Protein AF-A0A919YZZ0-F1 (afdb_monomer)

Structure (mmCIF, N/CA/C/O backbone):
data_AF-A0A919YZZ0-F1
#
_entry.id   AF-A0A919YZZ0-F1
#
loop_
_atom_site.group_PDB
_atom_site.id
_atom_site.type_symbol
_atom_site.label_atom_id
_atom_site.label_alt_id
_atom_site.label_comp_id
_atom_site.label_asym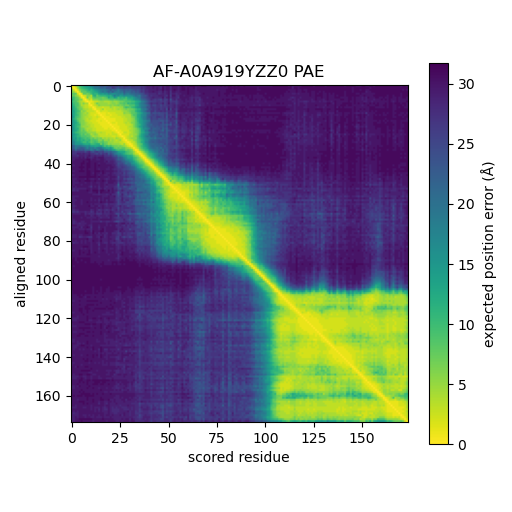_id
_atom_site.label_entity_id
_atom_site.label_seq_id
_atom_site.pdbx_PDB_ins_code
_atom_site.Cartn_x
_atom_site.Cartn_y
_atom_site.Cartn_z
_atom_site.occupancy
_atom_site.B_iso_or_equiv
_atom_site.auth_seq_id
_atom_site.auth_comp_id
_atom_site.auth_asym_id
_atom_site.auth_atom_id
_atom_site.pdbx_PDB_model_num
ATOM 1 N N . MET A 1 1 ? 61.444 10.376 -53.557 1.00 42.56 1 MET A N 1
ATOM 2 C CA . MET A 1 1 ? 61.199 10.247 -52.102 1.00 42.56 1 MET A CA 1
ATOM 3 C C . MET A 1 1 ? 59.698 10.326 -51.820 1.00 42.56 1 MET A C 1
ATOM 5 O O . MET A 1 1 ? 59.095 11.346 -52.099 1.00 42.56 1 MET A O 1
ATOM 9 N N . SER A 1 2 ? 59.141 9.221 -51.305 1.00 50.00 2 SER A N 1
ATOM 10 C CA . SER A 1 2 ? 57.876 9.035 -50.558 1.00 50.00 2 SER A CA 1
ATOM 11 C C . SER A 1 2 ? 56.584 9.725 -51.047 1.00 50.00 2 SER A C 1
ATOM 13 O O . SER A 1 2 ? 56.210 10.796 -50.575 1.00 50.00 2 SER A O 1
ATOM 15 N N . ALA A 1 3 ? 55.821 8.995 -51.869 1.00 58.34 3 ALA A N 1
ATOM 16 C CA . ALA A 1 3 ? 54.384 9.187 -52.108 1.00 58.34 3 ALA A CA 1
ATOM 17 C C . ALA A 1 3 ? 53.522 8.313 -51.161 1.00 58.34 3 ALA A C 1
ATOM 19 O O . ALA A 1 3 ? 52.539 7.706 -51.576 1.00 58.34 3 ALA A O 1
ATOM 20 N N . SER A 1 4 ? 53.917 8.173 -49.888 1.00 57.06 4 SER A N 1
ATOM 21 C CA . SER A 1 4 ? 53.261 7.255 -48.934 1.00 57.06 4 SER A CA 1
ATOM 22 C C . SER A 1 4 ? 52.557 7.939 -47.756 1.00 57.06 4 SER A C 1
ATOM 24 O O . SER A 1 4 ? 51.947 7.253 -46.943 1.00 57.06 4 SER A O 1
ATOM 26 N N . ARG A 1 5 ? 52.575 9.277 -47.663 1.00 59.94 5 ARG A N 1
ATOM 27 C CA . ARG A 1 5 ? 52.091 10.005 -46.472 1.00 59.94 5 ARG A CA 1
ATOM 28 C C . ARG A 1 5 ? 50.582 10.284 -46.402 1.00 59.94 5 ARG A C 1
ATOM 30 O O . ARG A 1 5 ? 50.067 10.417 -45.301 1.00 59.94 5 ARG A O 1
ATOM 37 N N . HIS A 1 6 ? 49.848 10.302 -47.519 1.00 60.84 6 HIS A N 1
ATOM 38 C CA . HIS A 1 6 ? 48.393 10.569 -47.507 1.00 60.84 6 HIS A CA 1
ATOM 39 C C . HIS A 1 6 ? 47.506 9.317 -47.362 1.00 60.84 6 HIS A C 1
ATOM 41 O O . HIS A 1 6 ? 46.315 9.435 -47.081 1.00 60.84 6 HIS A O 1
ATOM 47 N N . ARG A 1 7 ? 48.072 8.108 -47.496 1.00 66.12 7 ARG A N 1
ATOM 48 C CA . ARG A 1 7 ? 47.322 6.840 -47.379 1.00 66.12 7 ARG A CA 1
ATOM 49 C C . ARG A 1 7 ? 46.901 6.546 -45.938 1.00 66.12 7 ARG A C 1
ATOM 51 O O . ARG A 1 7 ? 45.809 6.032 -45.711 1.00 66.12 7 ARG A O 1
ATOM 58 N N . SER A 1 8 ? 47.738 6.920 -44.972 1.00 65.81 8 SER A N 1
ATOM 59 C CA . SER A 1 8 ? 47.447 6.770 -43.541 1.00 65.81 8 SER A CA 1
ATOM 60 C C . SER A 1 8 ? 46.303 7.681 -43.087 1.00 65.81 8 SER A C 1
ATOM 62 O O . SER A 1 8 ? 45.500 7.289 -42.253 1.00 65.81 8 SER A O 1
ATOM 64 N N . PHE A 1 9 ? 46.178 8.871 -43.684 1.00 72.94 9 PHE A N 1
ATOM 65 C CA . PHE A 1 9 ? 45.070 9.783 -43.391 1.00 72.94 9 PHE A CA 1
ATOM 66 C C . PHE A 1 9 ? 43.731 9.249 -43.929 1.00 72.94 9 PHE A C 1
ATOM 68 O O . PHE A 1 9 ? 42.737 9.233 -43.211 1.00 72.94 9 PHE A O 1
ATOM 75 N N . TRP A 1 10 ? 43.712 8.738 -45.164 1.00 70.06 10 TRP A N 1
ATOM 76 C CA . TRP A 1 10 ? 42.505 8.148 -45.762 1.00 70.06 10 TRP A CA 1
ATOM 77 C C . TRP A 1 10 ? 42.079 6.826 -45.115 1.00 70.06 10 TRP A C 1
ATOM 79 O O . TRP A 1 10 ? 40.886 6.585 -44.949 1.00 70.06 10 TRP A O 1
ATOM 89 N N . SER A 1 11 ? 43.035 5.989 -44.705 1.00 78.56 11 SER A N 1
ATOM 90 C CA . SER A 1 11 ? 42.723 4.770 -43.946 1.00 78.56 11 SER A CA 1
ATOM 91 C C . SER A 1 11 ? 42.241 5.079 -42.530 1.00 78.56 11 SER A C 1
ATOM 93 O O . SER A 1 11 ? 41.309 4.423 -42.083 1.00 78.56 11 SER A O 1
ATOM 95 N N . GLY A 1 12 ? 42.782 6.111 -41.870 1.00 82.44 12 GLY A N 1
ATOM 96 C CA . GLY A 1 12 ? 42.317 6.567 -40.555 1.00 82.44 12 GLY A CA 1
ATOM 97 C C . GLY A 1 12 ? 40.893 7.135 -40.566 1.00 82.44 12 GLY A C 1
ATOM 98 O O . GLY A 1 12 ? 40.093 6.804 -39.693 1.00 82.44 12 GLY A O 1
ATOM 99 N N . LEU A 1 13 ? 40.544 7.939 -41.579 1.00 85.50 13 LEU A N 1
ATOM 100 C CA . LEU A 1 13 ? 39.178 8.449 -41.754 1.00 85.50 13 LEU A CA 1
ATOM 101 C C . LEU A 1 13 ? 38.186 7.307 -42.036 1.00 85.50 13 LEU A C 1
ATOM 103 O O . LEU A 1 13 ? 37.104 7.267 -41.452 1.00 85.50 13 LEU A O 1
ATOM 107 N N . GLY A 1 14 ? 38.577 6.351 -42.885 1.00 84.50 14 GLY A N 1
ATOM 108 C CA . GLY A 1 14 ? 37.770 5.165 -43.176 1.00 84.50 14 GLY A CA 1
ATOM 109 C C . GLY A 1 14 ? 37.581 4.265 -41.953 1.00 84.50 14 GLY A C 1
ATOM 110 O O . GLY A 1 14 ? 36.455 3.885 -41.643 1.00 84.50 14 GLY A O 1
ATOM 111 N N . SER A 1 15 ? 38.652 3.970 -41.209 1.00 89.38 15 SER A N 1
ATOM 112 C CA . SER A 1 15 ? 38.570 3.133 -40.007 1.00 89.38 15 SER A CA 1
ATOM 113 C C . SER A 1 15 ? 37.783 3.803 -38.884 1.00 89.38 15 SER A C 1
ATOM 115 O O . SER A 1 15 ? 37.051 3.121 -38.175 1.00 89.38 15 SER A O 1
ATOM 117 N N . GLY A 1 16 ? 37.891 5.128 -38.735 1.00 90.94 16 GLY A N 1
ATOM 118 C CA . GLY A 1 16 ? 37.116 5.889 -37.753 1.00 90.94 16 GLY A CA 1
ATOM 119 C C . GLY A 1 16 ? 35.615 5.861 -38.044 1.00 90.94 16 GLY A C 1
ATOM 120 O O . GLY A 1 16 ? 34.821 5.653 -37.131 1.00 90.94 16 GLY A O 1
ATOM 121 N N . LEU A 1 17 ? 35.224 5.986 -39.316 1.00 93.44 17 LEU A N 1
ATOM 122 C CA . LEU A 1 17 ? 33.822 5.886 -39.729 1.00 93.44 17 LEU A CA 1
ATOM 123 C C . LEU A 1 17 ? 33.262 4.469 -39.523 1.00 93.44 17 LEU A C 1
ATOM 125 O O . LEU A 1 17 ? 32.149 4.321 -39.026 1.00 93.44 17 LEU A O 1
ATOM 129 N N . VAL A 1 18 ? 34.046 3.430 -39.833 1.00 92.12 18 VAL A N 1
ATOM 130 C CA . VAL A 1 18 ? 33.658 2.028 -39.589 1.00 92.12 18 VAL A CA 1
ATOM 131 C C . VAL A 1 18 ? 33.530 1.740 -38.089 1.00 92.12 18 VAL A C 1
ATOM 133 O O . VAL A 1 18 ? 32.541 1.148 -37.664 1.00 92.12 18 VAL A O 1
ATOM 136 N N . ALA A 1 19 ? 34.480 2.203 -37.270 1.00 91.25 19 ALA A N 1
ATOM 137 C CA . ALA A 1 19 ? 34.418 2.054 -35.816 1.00 91.25 19 ALA A CA 1
ATOM 138 C C . ALA A 1 19 ? 33.230 2.819 -35.203 1.00 91.25 19 ALA A C 1
ATOM 140 O O . ALA A 1 19 ? 32.550 2.295 -34.324 1.00 91.25 19 ALA A O 1
ATOM 141 N N . GLY A 1 20 ? 32.929 4.023 -35.700 1.00 90.81 20 GLY A N 1
ATOM 142 C CA . GLY A 1 20 ? 31.765 4.803 -35.275 1.00 90.81 20 GLY A CA 1
ATOM 143 C C . GLY A 1 20 ? 30.434 4.132 -35.628 1.00 90.81 20 GLY A C 1
ATOM 144 O O . GLY A 1 20 ? 29.532 4.082 -34.796 1.00 90.81 20 GLY A O 1
ATOM 145 N N . ALA A 1 21 ? 30.325 3.550 -36.826 1.00 92.75 21 ALA A N 1
ATOM 146 C CA . ALA A 1 21 ? 29.143 2.794 -37.237 1.00 92.75 21 ALA A CA 1
ATOM 147 C C . ALA A 1 21 ? 28.940 1.522 -36.395 1.00 92.75 21 ALA A C 1
ATOM 149 O O . ALA A 1 21 ? 27.805 1.203 -36.047 1.00 92.75 21 ALA A O 1
ATOM 150 N N . LEU A 1 22 ? 30.022 0.833 -36.015 1.00 91.50 22 LEU A N 1
ATOM 151 C CA . LEU A 1 22 ? 29.961 -0.328 -35.120 1.00 91.50 22 LEU A CA 1
ATOM 152 C C . LEU A 1 22 ? 29.489 0.056 -33.711 1.00 91.50 22 LEU A C 1
ATOM 154 O O . LEU A 1 22 ? 28.649 -0.635 -33.143 1.00 91.50 22 LEU A O 1
ATOM 158 N N . LEU A 1 23 ? 29.962 1.179 -33.162 1.00 88.56 23 LEU A N 1
ATOM 159 C CA . LEU A 1 23 ? 29.479 1.684 -31.871 1.00 88.56 23 LEU A CA 1
ATOM 160 C C . LEU A 1 23 ? 27.994 2.068 -31.924 1.00 88.56 23 LEU A C 1
ATOM 162 O O . LEU A 1 23 ? 27.245 1.735 -31.007 1.00 88.56 23 LEU A O 1
ATOM 166 N N . LEU A 1 24 ? 27.543 2.697 -33.016 1.00 88.19 24 LEU A N 1
ATOM 167 C CA . LEU A 1 24 ? 26.120 2.971 -33.232 1.00 88.19 24 LEU A CA 1
ATOM 168 C C . LEU A 1 24 ? 25.303 1.688 -33.397 1.00 88.19 24 LEU A C 1
ATOM 170 O O . LEU A 1 24 ? 24.183 1.634 -32.906 1.00 88.19 24 LEU A O 1
ATOM 174 N N . GLN A 1 25 ? 25.843 0.647 -34.035 1.00 85.56 25 GLN A N 1
ATOM 175 C CA . GLN A 1 25 ? 25.185 -0.660 -34.113 1.00 85.56 25 GLN A CA 1
ATOM 176 C C . GLN A 1 25 ? 25.067 -1.326 -32.744 1.00 85.56 25 GLN A C 1
ATOM 178 O O . GLN A 1 25 ? 24.023 -1.897 -32.463 1.00 85.56 25 GLN A O 1
ATOM 183 N N . VAL A 1 26 ? 26.075 -1.220 -31.874 1.00 84.25 26 VAL A N 1
ATOM 184 C CA . VAL A 1 26 ? 25.994 -1.735 -30.496 1.00 84.25 26 VAL A CA 1
ATOM 185 C C . VAL A 1 26 ? 24.966 -0.953 -29.680 1.00 84.25 26 VAL A C 1
ATOM 187 O O . VAL A 1 26 ? 24.181 -1.555 -28.956 1.00 84.25 26 VAL A O 1
ATOM 190 N N . MET A 1 27 ? 24.918 0.372 -29.830 1.00 83.94 27 MET A N 1
ATOM 191 C CA . MET A 1 27 ? 23.920 1.205 -29.156 1.00 83.94 27 MET A CA 1
ATOM 192 C C . MET A 1 27 ? 22.504 0.953 -29.688 1.00 83.94 27 MET A C 1
ATOM 194 O O . MET A 1 27 ? 21.571 0.874 -28.898 1.00 83.94 27 MET A O 1
ATOM 198 N N . ASN A 1 28 ? 22.347 0.753 -31.001 1.00 78.12 28 ASN A N 1
ATOM 199 C CA . ASN A 1 28 ? 21.087 0.332 -31.607 1.00 78.12 28 ASN A CA 1
ATOM 200 C C . ASN A 1 28 ? 20.709 -1.073 -31.123 1.00 78.12 28 ASN A C 1
ATOM 202 O O . ASN A 1 28 ? 19.594 -1.260 -30.691 1.00 78.12 28 ASN A O 1
ATOM 206 N N . ILE A 1 29 ? 21.631 -2.035 -31.045 1.00 78.56 29 ILE A N 1
ATOM 207 C CA . ILE A 1 29 ? 21.356 -3.354 -30.459 1.00 78.56 29 ILE A CA 1
ATOM 208 C C . ILE A 1 29 ? 20.948 -3.235 -28.993 1.00 78.56 29 ILE A C 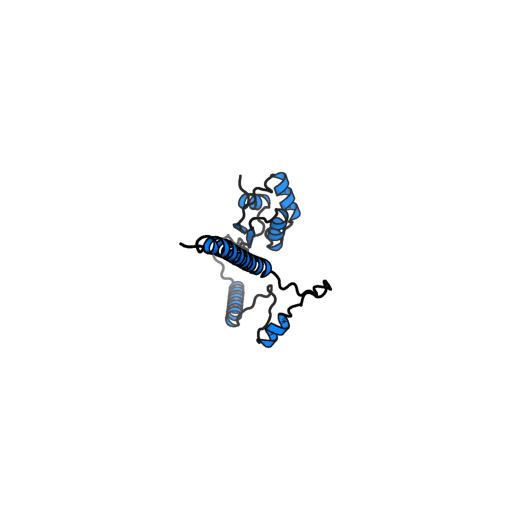1
ATOM 210 O O . ILE A 1 29 ? 20.004 -3.900 -28.613 1.00 78.56 29 ILE A O 1
ATOM 214 N N . ALA A 1 30 ? 21.583 -2.399 -28.173 1.00 69.00 30 ALA A N 1
ATOM 215 C CA . ALA A 1 30 ? 21.202 -2.230 -26.770 1.00 69.00 30 ALA A CA 1
ATOM 216 C C . ALA A 1 30 ? 19.817 -1.574 -26.608 1.00 69.00 30 ALA A C 1
ATOM 218 O O . ALA A 1 30 ? 19.016 -2.046 -25.811 1.00 69.00 30 ALA A O 1
ATOM 219 N N . VAL A 1 31 ? 19.510 -0.546 -27.409 1.00 63.59 31 VAL A N 1
ATOM 220 C CA . VAL A 1 31 ? 18.194 0.126 -27.443 1.00 63.59 31 VAL A CA 1
ATOM 221 C C . VAL A 1 31 ? 17.108 -0.774 -28.043 1.00 63.59 31 VAL A C 1
ATOM 223 O O . VAL A 1 31 ? 15.968 -0.771 -27.603 1.00 63.59 31 VAL A O 1
ATOM 226 N N . ASN A 1 32 ? 17.463 -1.577 -29.041 1.00 62.22 32 ASN A N 1
ATOM 227 C CA . ASN A 1 32 ? 16.564 -2.450 -29.790 1.00 62.22 32 ASN A CA 1
ATOM 228 C C . ASN A 1 32 ? 16.573 -3.896 -29.243 1.00 62.22 32 ASN A C 1
ATOM 230 O O . ASN A 1 32 ? 15.929 -4.771 -29.817 1.00 62.22 32 ASN A O 1
ATOM 234 N N . SER A 1 33 ? 17.297 -4.146 -28.140 1.00 58.47 33 SER A N 1
ATOM 235 C CA . SER A 1 33 ? 17.196 -5.356 -27.304 1.00 58.47 33 SER A CA 1
ATOM 236 C C . SER A 1 33 ? 16.000 -5.277 -26.356 1.00 58.47 33 SER A C 1
ATOM 238 O O . SER A 1 33 ? 15.566 -6.304 -25.844 1.00 58.47 33 SER A O 1
ATOM 240 N N . GLU A 1 34 ? 15.398 -4.097 -26.198 1.00 52.81 34 GLU A N 1
ATOM 241 C CA . GLU A 1 34 ? 14.049 -3.929 -25.659 1.00 52.81 34 GLU A CA 1
ATOM 242 C C . GLU A 1 34 ? 13.011 -4.004 -26.792 1.00 52.81 34 GLU A C 1
ATOM 244 O O . GLU A 1 34 ? 12.264 -3.060 -27.025 1.00 52.81 34 GLU A O 1
ATOM 249 N N . SER A 1 35 ? 13.013 -5.107 -27.554 1.00 43.62 35 SER A N 1
ATOM 250 C CA . SER A 1 35 ? 11.828 -5.738 -28.176 1.00 43.62 35 SER A CA 1
ATOM 251 C C . SER A 1 35 ? 12.225 -6.690 -29.312 1.00 43.62 35 SER A C 1
ATOM 253 O O . SER A 1 35 ? 12.663 -6.240 -30.375 1.00 43.62 35 SER A O 1
ATOM 255 N N . PRO A 1 36 ? 11.936 -7.998 -29.206 1.00 46.38 36 PRO A N 1
ATOM 256 C CA . PRO A 1 36 ? 11.588 -8.777 -30.379 1.00 46.38 36 PRO A CA 1
ATOM 257 C C . PRO A 1 36 ? 10.184 -8.351 -30.829 1.00 46.38 36 PRO A C 1
ATOM 259 O O . PRO A 1 36 ? 9.199 -9.033 -30.557 1.00 46.38 36 PRO A O 1
ATOM 262 N N . SER A 1 37 ? 10.076 -7.241 -31.561 1.00 45.47 37 SER A N 1
ATOM 263 C CA . SER A 1 37 ? 8.904 -7.022 -32.408 1.00 45.47 37 SER A CA 1
ATOM 264 C C . SER A 1 37 ? 9.028 -7.974 -33.587 1.00 45.47 37 SER A C 1
ATOM 266 O O . SER A 1 37 ? 9.609 -7.663 -34.628 1.00 45.47 37 SER A O 1
ATOM 268 N N . ARG A 1 38 ? 8.510 -9.186 -33.379 1.00 41.75 38 ARG A N 1
ATOM 269 C CA . ARG A 1 38 ? 8.083 -10.087 -34.440 1.00 41.75 38 ARG A CA 1
ATOM 270 C C . ARG A 1 38 ? 7.183 -9.255 -35.352 1.00 41.75 38 ARG A C 1
ATOM 272 O O . ARG A 1 38 ? 6.067 -8.912 -34.988 1.00 41.75 38 ARG A O 1
ATOM 279 N N . GLY A 1 39 ? 7.709 -8.868 -36.510 1.00 43.88 39 GLY A N 1
ATOM 280 C CA . GLY A 1 39 ? 6.908 -8.348 -37.607 1.00 43.88 39 GLY A CA 1
ATOM 281 C C . GLY A 1 39 ? 5.959 -9.451 -38.051 1.00 43.88 39 GLY A C 1
ATOM 282 O O . GLY A 1 39 ? 6.322 -10.313 -38.846 1.00 43.88 39 GLY A O 1
ATOM 283 N N . GLY A 1 40 ? 4.777 -9.452 -37.459 1.00 41.16 40 GLY A N 1
ATOM 284 C CA . GLY A 1 40 ? 3.688 -10.369 -37.719 1.00 41.16 40 GLY A CA 1
ATOM 285 C C . GLY A 1 40 ? 2.513 -9.865 -36.913 1.00 41.16 40 GLY A C 1
ATOM 286 O O . GLY A 1 40 ? 2.451 -10.168 -35.735 1.00 41.16 40 GLY A O 1
ATOM 287 N N . ASP A 1 41 ? 1.685 -9.062 -37.578 1.00 37.12 41 ASP A N 1
ATOM 288 C CA . ASP A 1 41 ? 0.330 -8.672 -37.197 1.00 37.12 41 ASP A CA 1
ATOM 289 C C . ASP A 1 41 ? 0.158 -8.101 -35.778 1.00 37.12 41 ASP A C 1
ATOM 291 O O . ASP A 1 41 ? 0.293 -8.790 -34.774 1.00 37.12 41 ASP A O 1
ATOM 295 N N . ILE A 1 42 ? -0.248 -6.833 -35.684 1.00 40.34 42 ILE A N 1
ATOM 296 C CA . ILE A 1 42 ? -0.935 -6.340 -34.481 1.00 40.34 42 ILE A CA 1
ATOM 297 C C . ILE A 1 42 ? -2.366 -6.900 -34.549 1.00 40.34 42 ILE A C 1
ATOM 299 O O . ILE A 1 42 ? -3.332 -6.164 -34.724 1.00 40.34 42 ILE A O 1
ATOM 303 N N . GLY A 1 43 ? -2.470 -8.225 -34.526 1.00 42.25 43 GLY A N 1
ATOM 304 C CA . GLY A 1 43 ? -3.664 -8.963 -34.169 1.00 42.25 43 GLY A CA 1
ATOM 305 C C . GLY A 1 43 ? -3.501 -9.296 -32.699 1.00 42.25 43 GLY A C 1
ATOM 306 O O . GLY A 1 43 ? -2.484 -9.871 -32.322 1.00 42.25 43 GLY A O 1
ATOM 307 N N . ASP A 1 44 ? -4.443 -8.811 -31.898 1.00 43.00 44 ASP A N 1
ATOM 308 C CA . ASP A 1 44 ? -4.770 -9.267 -30.552 1.00 43.00 44 ASP A CA 1
ATOM 309 C C . ASP A 1 44 ? -3.592 -9.831 -29.747 1.00 43.00 44 ASP A C 1
ATOM 311 O O . ASP A 1 44 ? -3.221 -11.000 -29.852 1.00 43.00 44 ASP A O 1
ATOM 315 N N . VAL A 1 45 ? -3.041 -9.005 -28.853 1.00 46.00 45 VAL A N 1
ATOM 316 C CA . VAL A 1 45 ? -2.349 -9.543 -27.679 1.00 46.00 45 VAL A CA 1
ATOM 317 C C . VAL A 1 45 ? -3.436 -10.200 -26.824 1.00 46.00 45 VAL A C 1
ATOM 319 O O . VAL A 1 45 ? -3.913 -9.621 -25.851 1.00 46.00 45 VAL A O 1
ATOM 322 N N . GLU A 1 46 ? -3.889 -11.388 -27.232 1.00 48.97 46 GLU A N 1
ATOM 323 C CA . GLU A 1 46 ? -4.490 -12.336 -26.313 1.00 48.97 46 GLU A CA 1
ATOM 324 C C . GLU A 1 46 ? -3.464 -12.465 -25.199 1.00 48.97 46 GLU A C 1
ATOM 326 O O . GLU A 1 46 ? -2.320 -12.879 -25.419 1.00 48.97 46 GLU A O 1
ATOM 331 N N . ALA A 1 47 ? -3.843 -11.984 -24.015 1.00 50.59 47 ALA A N 1
ATOM 332 C CA . ALA A 1 47 ? -3.152 -12.323 -22.797 1.00 50.59 47 ALA A CA 1
ATOM 333 C C . ALA A 1 47 ? -2.944 -13.834 -22.863 1.00 50.59 47 ALA A C 1
ATOM 335 O O . ALA A 1 47 ? -3.913 -14.589 -22.828 1.00 50.59 47 ALA A O 1
ATOM 336 N N . VAL A 1 48 ? -1.698 -14.271 -23.048 1.00 52.41 48 VAL A N 1
ATOM 337 C CA . VAL A 1 48 ? -1.351 -15.660 -22.791 1.00 52.41 48 VAL A CA 1
ATOM 338 C C . VAL A 1 48 ? -1.626 -15.799 -21.308 1.00 52.41 48 VAL A C 1
ATOM 340 O O . VAL A 1 48 ? -0.849 -15.336 -20.475 1.00 52.41 48 VAL A O 1
ATOM 343 N N . GLU A 1 49 ? -2.823 -16.287 -21.010 1.00 58.00 49 GLU A N 1
ATOM 344 C CA . GLU A 1 49 ? -3.330 -16.576 -19.689 1.00 58.00 49 GLU A CA 1
ATOM 345 C C . GLU A 1 49 ? -2.410 -17.673 -19.172 1.00 58.00 49 GLU A C 1
ATOM 347 O O . GLU A 1 49 ? -2.546 -18.848 -19.500 1.00 58.00 49 GLU A O 1
ATOM 352 N N . ILE A 1 50 ? -1.330 -17.257 -18.507 1.00 60.50 50 ILE A N 1
ATOM 353 C CA . ILE A 1 50 ? -0.393 -18.180 -17.889 1.00 60.50 50 ILE A CA 1
ATOM 354 C C . ILE A 1 50 ? -1.217 -18.888 -16.821 1.00 60.50 50 ILE A C 1
ATOM 356 O O . ILE A 1 50 ? -1.480 -18.303 -15.770 1.00 60.50 50 ILE A O 1
ATOM 360 N N . ASP A 1 51 ? -1.654 -20.112 -17.119 1.00 75.38 51 ASP A N 1
ATOM 361 C CA . ASP A 1 51 ? -2.436 -20.950 -16.217 1.00 75.38 51 ASP A CA 1
ATOM 362 C C . ASP A 1 51 ? -1.526 -21.425 -15.074 1.00 75.38 51 ASP A C 1
ATOM 364 O O . ASP A 1 51 ? -0.927 -22.503 -15.054 1.00 75.38 51 ASP A O 1
ATOM 368 N N . TRP A 1 52 ? -1.341 -20.520 -14.119 1.00 71.38 52 TRP A N 1
ATOM 369 C CA . TRP A 1 52 ? -0.561 -20.718 -12.907 1.00 71.38 52 TRP A CA 1
ATOM 370 C C . TRP A 1 52 ? -1.140 -21.845 -12.046 1.00 71.38 52 TRP A C 1
ATOM 372 O O . TRP A 1 52 ? -0.411 -22.412 -11.230 1.00 71.38 52 TRP A O 1
ATOM 382 N N . LYS A 1 53 ? -2.414 -22.204 -12.252 1.00 75.31 53 LYS A N 1
ATOM 383 C CA . LYS A 1 53 ? -3.068 -23.320 -11.580 1.00 75.31 53 LYS A CA 1
ATOM 384 C C . LYS A 1 53 ? -2.599 -24.652 -12.162 1.00 75.31 53 LYS A C 1
ATOM 386 O O . LYS A 1 53 ? -2.141 -25.495 -11.395 1.00 75.31 53 LYS A O 1
ATOM 391 N N . GLU A 1 54 ? -2.599 -24.809 -13.485 1.00 75.62 54 GLU A N 1
ATOM 392 C CA . GLU A 1 54 ? -2.096 -26.027 -14.145 1.00 75.62 54 GLU A CA 1
ATOM 393 C C . GLU A 1 54 ? -0.615 -26.281 -13.806 1.00 75.62 54 GLU A C 1
ATOM 395 O O . GLU A 1 54 ? -0.199 -27.398 -13.492 1.00 75.62 54 GLU A O 1
ATOM 400 N N . ARG A 1 55 ? 0.181 -25.209 -13.748 1.00 78.50 55 ARG A N 1
ATOM 401 C CA . ARG A 1 55 ? 1.608 -25.285 -13.413 1.00 78.50 55 ARG A CA 1
ATOM 402 C C . ARG A 1 55 ? 1.885 -25.612 -11.944 1.00 78.50 55 ARG A C 1
ATOM 404 O O . ARG A 1 55 ? 2.900 -26.238 -11.636 1.00 78.50 55 ARG A O 1
ATOM 411 N N . ALA A 1 56 ? 1.012 -25.183 -11.036 1.00 80.25 56 ALA A N 1
ATOM 412 C CA . ALA A 1 56 ? 1.105 -25.532 -9.624 1.00 80.25 56 ALA A CA 1
ATOM 413 C C . ALA A 1 56 ? 0.710 -26.993 -9.378 1.00 80.25 56 ALA A C 1
ATOM 415 O O . ALA A 1 56 ? 1.394 -27.684 -8.622 1.00 80.25 56 ALA A O 1
ATOM 416 N N . GLU A 1 57 ? -0.330 -27.474 -10.065 1.00 77.75 57 GLU A N 1
ATOM 417 C CA . GLU A 1 57 ? -0.775 -28.869 -10.003 1.00 77.75 57 GLU A CA 1
ATOM 418 C C . GLU A 1 57 ? 0.291 -29.831 -10.557 1.00 77.75 57 GLU A C 1
ATOM 420 O O . GLU A 1 57 ? 0.605 -30.829 -9.906 1.00 77.75 57 GLU A O 1
ATOM 425 N N . GLU A 1 58 ? 0.929 -29.502 -11.688 1.00 80.50 58 GLU A N 1
ATOM 426 C CA . GLU A 1 58 ? 2.045 -30.284 -12.253 1.00 80.50 58 GLU A CA 1
ATOM 427 C C . GLU A 1 58 ? 3.233 -30.384 -11.280 1.00 80.50 58 GLU A C 1
ATOM 429 O O . GLU A 1 58 ? 3.877 -31.428 -11.155 1.00 80.50 58 GLU A O 1
ATOM 434 N N . ALA A 1 59 ? 3.505 -29.305 -10.548 1.00 83.31 59 ALA A N 1
ATOM 435 C CA . ALA A 1 59 ? 4.574 -29.247 -9.562 1.00 83.31 59 ALA A CA 1
ATOM 436 C C . ALA A 1 59 ? 4.169 -29.804 -8.178 1.00 83.31 59 ALA A C 1
ATOM 438 O O . ALA A 1 59 ? 4.976 -29.777 -7.246 1.00 83.31 59 ALA A O 1
ATOM 439 N N . GLY A 1 60 ? 2.950 -30.341 -8.042 1.00 81.69 60 GLY A N 1
ATOM 440 C CA . GLY A 1 60 ? 2.455 -30.964 -6.814 1.00 81.69 60 GLY A CA 1
ATOM 441 C C . GLY A 1 60 ? 2.166 -29.979 -5.679 1.00 81.69 60 GLY A C 1
ATOM 442 O O . GLY A 1 60 ? 2.139 -30.380 -4.515 1.00 81.69 60 GLY A O 1
ATOM 443 N N . PHE A 1 61 ? 1.968 -28.697 -5.991 1.00 84.94 61 PHE A N 1
ATOM 444 C CA . PHE A 1 61 ? 1.628 -27.671 -5.011 1.00 84.94 61 PHE A CA 1
ATOM 445 C C . PHE A 1 61 ? 0.112 -27.528 -4.861 1.00 84.94 61 PHE A C 1
ATOM 447 O O . PHE A 1 61 ? -0.631 -27.483 -5.838 1.00 84.94 61 PHE A O 1
ATOM 454 N N . ALA A 1 62 ? -0.349 -27.406 -3.616 1.00 80.12 62 ALA A N 1
ATOM 455 C CA . ALA A 1 62 ? -1.728 -27.051 -3.312 1.00 80.12 62 ALA A CA 1
ATOM 456 C C . ALA A 1 62 ? -1.874 -25.521 -3.287 1.00 80.12 62 ALA A C 1
ATOM 458 O O . ALA A 1 62 ? -1.201 -24.843 -2.508 1.00 80.12 62 ALA A O 1
ATOM 459 N N . ILE A 1 63 ? -2.752 -24.987 -4.136 1.00 79.94 63 ILE A N 1
ATOM 460 C CA . ILE A 1 63 ? -3.105 -23.567 -4.161 1.00 79.94 63 ILE A CA 1
ATOM 461 C C . ILE A 1 63 ? -4.184 -23.301 -3.113 1.00 79.94 63 ILE A C 1
ATOM 463 O O . ILE A 1 63 ? -5.268 -23.881 -3.171 1.00 79.94 63 ILE A O 1
ATOM 467 N N . TYR A 1 64 ? -3.903 -22.367 -2.209 1.00 83.56 64 TYR A N 1
ATOM 468 C CA . TYR A 1 64 ? -4.882 -21.809 -1.281 1.00 83.56 64 TYR A CA 1
ATOM 469 C C . TYR A 1 64 ? -5.058 -20.317 -1.569 1.00 83.56 64 TYR A C 1
ATOM 471 O O . TYR A 1 64 ? -4.077 -19.648 -1.912 1.00 83.56 64 TYR A O 1
ATOM 479 N N . PRO A 1 65 ? -6.285 -19.784 -1.467 1.00 81.75 65 PRO A N 1
ATOM 480 C CA . PRO A 1 65 ? -6.518 -18.361 -1.643 1.00 81.75 65 PRO A CA 1
ATOM 481 C C . PRO A 1 65 ? -5.950 -17.580 -0.442 1.00 81.75 65 PRO A C 1
ATOM 483 O O . PRO A 1 65 ? -5.817 -18.115 0.660 1.00 81.75 65 PRO A O 1
ATOM 486 N N . ALA A 1 66 ? -5.552 -16.326 -0.672 1.00 78.31 66 ALA A N 1
ATOM 487 C CA . ALA A 1 66 ? -4.769 -15.538 0.289 1.00 78.31 66 ALA A CA 1
ATOM 488 C C . ALA A 1 66 ? -5.528 -15.193 1.585 1.00 78.31 66 ALA A C 1
ATOM 490 O O . ALA A 1 66 ? -4.911 -14.892 2.603 1.00 78.31 66 ALA A O 1
ATOM 491 N N . ASP A 1 67 ? -6.856 -15.247 1.551 1.00 85.44 67 ASP A N 1
ATOM 492 C CA . ASP A 1 67 ? -7.758 -15.007 2.677 1.00 85.44 67 ASP A CA 1
ATOM 493 C C . ASP A 1 67 ? -7.909 -16.219 3.613 1.00 85.44 67 ASP A C 1
ATOM 495 O O . ASP A 1 67 ? -8.445 -16.089 4.716 1.00 85.44 67 ASP A O 1
ATOM 499 N N . VAL A 1 68 ? -7.410 -17.398 3.223 1.00 86.38 68 VAL A N 1
ATOM 500 C CA . VAL A 1 68 ? -7.536 -18.613 4.033 1.00 86.38 68 VAL A CA 1
ATOM 501 C C . VAL A 1 68 ? -6.327 -18.775 4.947 1.00 86.38 68 VAL A C 1
ATOM 503 O O . VAL A 1 68 ? -5.215 -19.089 4.522 1.00 86.38 68 VAL A O 1
ATOM 506 N N . LYS A 1 69 ? -6.567 -18.623 6.252 1.00 84.75 69 LYS A N 1
ATOM 507 C CA . LYS A 1 69 ? -5.577 -18.927 7.286 1.00 84.75 69 LYS A CA 1
ATOM 508 C C . LYS A 1 6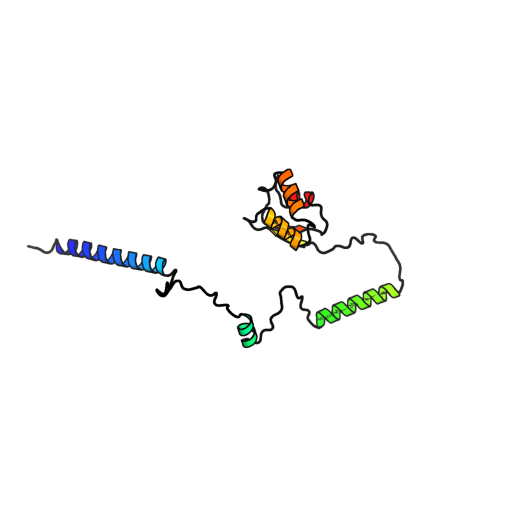9 ? -5.430 -20.441 7.445 1.00 84.75 69 LYS A C 1
ATOM 510 O O . LYS A 1 69 ? -6.356 -21.126 7.875 1.00 84.75 69 LYS A O 1
ATOM 515 N N . LEU A 1 70 ? -4.253 -20.954 7.097 1.00 86.44 70 LEU A N 1
ATOM 516 C CA . LEU A 1 70 ? -3.897 -22.362 7.255 1.00 86.44 70 LEU A CA 1
ATOM 517 C C . LEU A 1 70 ? -3.345 -22.605 8.661 1.00 86.44 70 LEU A C 1
ATOM 519 O O . LEU A 1 70 ? -2.514 -21.837 9.143 1.00 86.44 70 LEU A O 1
ATOM 523 N N . TYR A 1 71 ? -3.793 -23.686 9.292 1.00 86.62 71 TYR A N 1
ATOM 524 C CA . TYR A 1 71 ? -3.322 -24.117 10.605 1.00 86.62 71 TYR A CA 1
ATOM 525 C C . TYR A 1 71 ? -2.643 -25.473 10.489 1.00 86.62 71 TYR A C 1
ATOM 527 O O . TYR A 1 71 ? -3.105 -26.355 9.759 1.00 86.62 71 TYR A O 1
ATOM 535 N N . THR A 1 72 ? -1.559 -25.661 11.233 1.00 88.88 72 THR A N 1
ATOM 536 C CA . THR A 1 72 ? -1.006 -26.995 11.459 1.00 88.88 72 THR A CA 1
ATOM 537 C C . THR A 1 72 ? -1.840 -27.734 12.509 1.00 88.88 72 THR A C 1
ATOM 539 O O . THR A 1 72 ? -2.497 -27.113 13.346 1.00 88.88 72 THR A O 1
ATOM 542 N N . GLN A 1 73 ? -1.815 -29.072 12.491 1.00 90.38 73 GLN A N 1
ATOM 543 C CA . GLN A 1 73 ? -2.581 -29.884 13.452 1.00 90.38 73 GLN A CA 1
ATOM 544 C C . GLN A 1 73 ? -2.256 -29.508 14.905 1.00 90.38 73 GLN A C 1
ATOM 546 O O . GLN A 1 73 ? -3.149 -29.356 15.729 1.00 90.38 73 GLN A O 1
ATOM 551 N N . THR A 1 74 ? -0.978 -29.260 15.190 1.00 89.56 74 THR A N 1
ATOM 552 C CA . THR A 1 74 ? -0.502 -28.871 16.518 1.00 89.56 74 THR A CA 1
ATOM 553 C C . THR A 1 74 ? -1.089 -27.538 16.987 1.00 89.56 74 THR A C 1
ATOM 555 O O . THR A 1 74 ? -1.483 -27.417 18.144 1.00 89.56 74 THR A O 1
ATOM 558 N N . GLU A 1 75 ? -1.164 -26.541 16.103 1.00 89.12 75 GLU A N 1
ATOM 559 C CA . GLU A 1 75 ? -1.713 -25.219 16.436 1.00 89.12 75 GLU A CA 1
ATOM 56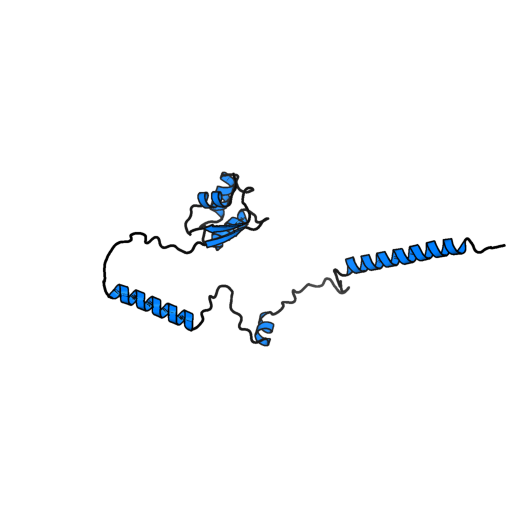0 C C . GLU A 1 75 ? -3.225 -25.282 16.675 1.00 89.12 75 GLU A C 1
ATOM 562 O O . GLU A 1 75 ? -3.739 -24.628 17.584 1.00 89.12 75 GLU A O 1
ATOM 567 N N . LEU A 1 76 ? -3.936 -26.102 15.892 1.00 91.44 76 LEU A N 1
ATOM 568 C CA . LEU A 1 76 ? -5.368 -26.327 16.072 1.00 91.44 76 LEU A CA 1
ATOM 569 C C . LEU A 1 76 ? -5.664 -27.015 17.415 1.00 91.44 76 LEU A C 1
ATOM 571 O O . LEU A 1 76 ? -6.548 -26.577 18.155 1.00 91.44 76 LEU A O 1
ATOM 575 N N . ASP A 1 77 ? -4.896 -28.053 17.751 1.00 90.69 77 ASP A N 1
ATOM 576 C CA . ASP A 1 77 ? -5.030 -28.795 19.008 1.00 90.69 77 ASP A CA 1
ATOM 577 C C . ASP A 1 77 ? -4.753 -27.904 20.228 1.00 90.69 77 ASP A C 1
ATOM 579 O O . ASP A 1 77 ? -5.476 -27.951 21.230 1.00 90.69 77 ASP A O 1
ATOM 583 N N . GLU A 1 78 ? -3.732 -27.047 2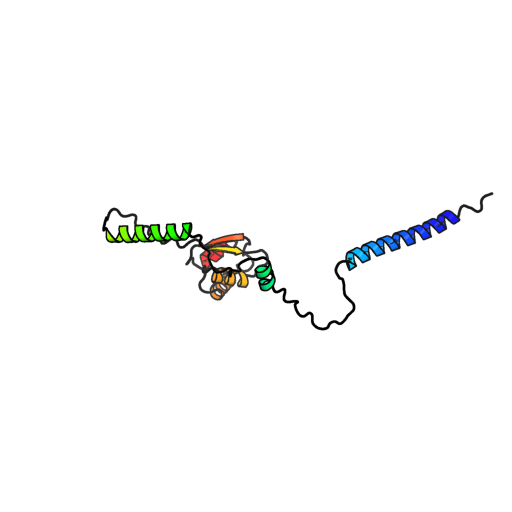0.150 1.00 91.50 78 GLU A N 1
ATOM 584 C CA . GLU A 1 78 ? -3.424 -26.096 21.215 1.00 91.50 78 GLU A CA 1
ATOM 585 C C . GLU A 1 78 ? -4.554 -25.077 21.408 1.00 91.50 78 GLU A C 1
ATOM 587 O O . GLU A 1 78 ? -4.959 -24.814 22.547 1.00 91.50 78 GLU A O 1
ATOM 592 N N . GLN A 1 79 ? -5.114 -24.553 20.315 1.00 88.50 79 GLN A N 1
ATOM 593 C CA . GLN A 1 79 ? -6.213 -23.593 20.372 1.00 88.50 79 GLN A CA 1
ATOM 594 C C . GLN A 1 79 ? -7.483 -24.209 20.977 1.00 88.50 79 GLN A C 1
ATOM 596 O O . GLN A 1 79 ? -8.117 -23.587 21.833 1.00 88.50 79 GLN A O 1
ATOM 601 N N . LEU A 1 80 ? -7.819 -25.450 20.606 1.00 90.00 80 LEU A N 1
ATOM 602 C CA . LEU A 1 80 ? -8.939 -26.191 21.193 1.00 90.00 80 LEU A CA 1
ATOM 603 C C . LEU A 1 80 ? -8.732 -26.446 22.688 1.00 90.00 80 LEU A C 1
ATOM 605 O O . LEU A 1 80 ? -9.655 -26.248 23.479 1.00 90.00 80 LEU A O 1
ATOM 609 N N . ARG A 1 81 ? -7.516 -26.822 23.101 1.00 90.19 81 ARG A N 1
ATOM 610 C CA . ARG A 1 81 ? -7.176 -27.031 24.515 1.00 90.19 81 ARG A CA 1
ATOM 611 C C . ARG A 1 81 ? -7.316 -25.745 25.329 1.00 90.19 81 ARG A C 1
ATOM 613 O O . ARG A 1 81 ? -7.845 -25.780 26.438 1.00 90.19 81 ARG A O 1
ATOM 620 N N . LEU A 1 82 ? -6.853 -24.615 24.795 1.00 88.44 82 LEU A N 1
ATOM 621 C CA . LEU A 1 82 ? -6.980 -23.310 25.448 1.00 88.44 82 LEU A CA 1
ATOM 622 C C . LEU A 1 82 ? -8.444 -22.870 25.551 1.00 88.44 82 LEU A C 1
ATOM 624 O O . LEU A 1 82 ? -8.858 -22.396 26.607 1.00 88.44 82 LEU A O 1
ATOM 628 N N . ALA A 1 83 ? -9.236 -23.067 24.495 1.00 88.19 83 ALA A N 1
ATOM 629 C CA . ALA A 1 83 ? -10.665 -22.768 24.505 1.00 88.19 83 ALA A CA 1
ATOM 630 C C . ALA A 1 83 ? -11.421 -23.625 25.534 1.00 88.19 83 ALA A C 1
ATOM 632 O O . ALA A 1 83 ? -12.223 -23.099 26.301 1.00 88.19 83 ALA A O 1
ATOM 633 N N . GLN A 1 84 ? -11.111 -24.923 25.619 1.00 84.94 84 GLN A N 1
ATOM 634 C CA . GLN A 1 84 ? -11.698 -25.824 26.615 1.00 84.94 84 GLN A CA 1
ATOM 635 C C . GLN A 1 84 ? -11.269 -25.481 28.045 1.00 84.94 84 GLN A C 1
ATOM 637 O O . GLN A 1 84 ? -12.093 -25.533 28.951 1.00 84.94 84 GLN A O 1
ATOM 642 N N . ALA A 1 85 ? -10.009 -25.094 28.263 1.00 83.44 85 ALA A N 1
ATOM 643 C CA . ALA A 1 85 ? -9.534 -24.660 29.576 1.00 83.44 85 ALA A CA 1
ATOM 644 C C . ALA A 1 85 ? -10.210 -23.356 30.032 1.00 83.44 85 ALA A C 1
ATOM 646 O O . ALA A 1 85 ? -10.542 -23.229 31.207 1.00 83.44 85 ALA A O 1
ATOM 647 N N . ARG A 1 86 ? -10.452 -22.414 29.108 1.00 80.25 86 ARG A N 1
ATOM 648 C CA . ARG A 1 86 ? -11.214 -21.186 29.389 1.00 80.25 86 ARG A CA 1
ATOM 649 C C . ARG A 1 86 ? -12.673 -21.492 29.719 1.00 80.25 86 ARG A C 1
ATOM 651 O O . ARG A 1 86 ? -13.147 -21.046 30.755 1.00 80.25 86 ARG A O 1
ATOM 658 N N . ALA A 1 87 ? -13.335 -22.328 28.920 1.00 80.12 87 ALA A N 1
ATOM 659 C CA . ALA A 1 87 ? -14.712 -22.745 29.185 1.00 80.12 87 ALA A CA 1
ATOM 660 C C . ALA A 1 87 ? -14.846 -23.500 30.525 1.00 80.12 87 ALA A C 1
ATOM 662 O O . ALA A 1 87 ? -15.766 -23.246 31.294 1.00 80.12 87 ALA A O 1
ATOM 663 N N . ALA A 1 88 ? -13.892 -24.376 30.859 1.00 75.31 88 ALA A N 1
ATOM 664 C CA . ALA A 1 88 ? -13.882 -25.094 32.135 1.00 75.31 88 ALA A CA 1
ATOM 665 C C . ALA A 1 88 ? -13.593 -24.181 33.342 1.00 75.31 88 ALA A C 1
ATOM 667 O O . ALA A 1 88 ? -14.095 -24.435 34.437 1.00 75.31 88 ALA A O 1
ATOM 668 N N . ALA A 1 89 ? -12.795 -23.123 33.157 1.00 67.56 89 ALA A N 1
ATOM 669 C CA . ALA A 1 89 ? -12.544 -22.114 34.185 1.00 67.56 89 ALA A CA 1
ATOM 670 C C . ALA A 1 89 ? -13.767 -21.206 34.413 1.00 67.56 89 ALA A C 1
ATOM 672 O O . ALA A 1 89 ? -14.043 -20.838 35.554 1.00 67.56 89 ALA A O 1
ATOM 673 N N . GLU A 1 90 ? -14.528 -20.904 33.357 1.00 64.12 90 GLU A N 1
ATOM 674 C CA . GLU A 1 90 ? -15.797 -20.170 33.443 1.00 64.12 90 GLU A CA 1
ATOM 675 C C . GLU A 1 90 ? -16.906 -20.994 34.128 1.00 64.12 90 GLU A C 1
ATOM 677 O O . GLU A 1 90 ? -17.694 -20.437 34.891 1.00 64.12 90 GLU A O 1
ATOM 682 N N . GLU A 1 91 ? -16.935 -22.322 33.959 1.00 59.84 91 GLU A N 1
ATOM 683 C CA . GLU A 1 91 ? -17.904 -23.195 34.647 1.00 59.84 91 GLU A CA 1
ATOM 684 C C . GLU A 1 91 ? -17.585 -23.456 36.136 1.00 59.84 91 GLU A C 1
ATOM 686 O O . GLU A 1 91 ? -18.475 -23.855 36.889 1.00 59.84 91 GLU A O 1
ATOM 691 N N . GLN A 1 92 ? -16.350 -23.220 36.602 1.00 50.84 92 GLN A N 1
ATOM 692 C CA . GLN A 1 92 ? -15.926 -23.512 37.986 1.00 50.84 92 GLN A CA 1
ATOM 693 C C . GLN A 1 92 ? -15.899 -22.312 38.945 1.00 50.84 92 GLN A C 1
ATOM 695 O O . GLN A 1 92 ? -15.407 -22.452 40.065 1.00 50.84 92 GLN A O 1
ATOM 700 N N . GLY A 1 93 ? -16.471 -21.162 38.567 1.00 52.19 93 GLY A N 1
ATOM 701 C CA . GLY A 1 93 ? -16.898 -20.118 39.512 1.00 52.19 93 GLY A CA 1
ATOM 702 C C . GLY A 1 93 ? -15.887 -19.759 40.611 1.00 52.19 93 GLY A C 1
ATOM 703 O O . GLY A 1 93 ? -16.252 -19.687 41.783 1.00 52.19 93 GLY A O 1
ATOM 704 N N . THR A 1 94 ? -14.614 -19.565 40.257 1.00 42.88 94 THR A N 1
ATOM 705 C CA . THR A 1 94 ? -13.611 -19.019 41.182 1.00 42.88 94 THR A CA 1
ATOM 706 C C . THR A 1 94 ? -13.441 -17.533 40.899 1.00 42.88 94 THR A C 1
ATOM 708 O O . THR A 1 94 ? -12.665 -17.118 40.044 1.00 42.88 94 THR A O 1
ATOM 711 N N . GLU A 1 95 ? -14.221 -16.739 41.621 1.00 55.06 95 GLU A N 1
ATOM 712 C CA . GLU A 1 95 ? -14.168 -15.281 41.656 1.00 55.06 95 GLU A CA 1
ATOM 713 C C . GLU A 1 95 ? -13.130 -14.823 42.700 1.00 55.06 95 GLU A C 1
ATOM 715 O O . GLU A 1 95 ? -13.278 -15.144 43.880 1.00 55.06 95 GLU A O 1
ATOM 720 N N . ALA A 1 96 ? -12.072 -14.117 42.263 1.00 47.34 96 ALA A N 1
ATOM 721 C CA . ALA A 1 96 ? -11.486 -12.910 42.889 1.00 47.34 96 ALA A CA 1
ATOM 722 C C . ALA A 1 96 ? -10.050 -12.606 42.381 1.00 47.34 96 ALA A C 1
ATOM 724 O O . ALA A 1 96 ? -9.288 -13.550 42.164 1.00 47.34 96 ALA A O 1
ATOM 725 N N . PRO A 1 97 ? -9.589 -11.333 42.356 1.00 46.91 97 PRO A N 1
ATOM 726 C CA . PRO A 1 97 ? -10.307 -10.059 42.409 1.00 46.91 97 PRO A CA 1
ATOM 727 C C . PRO A 1 97 ? -10.178 -9.258 41.094 1.00 46.91 97 PRO A C 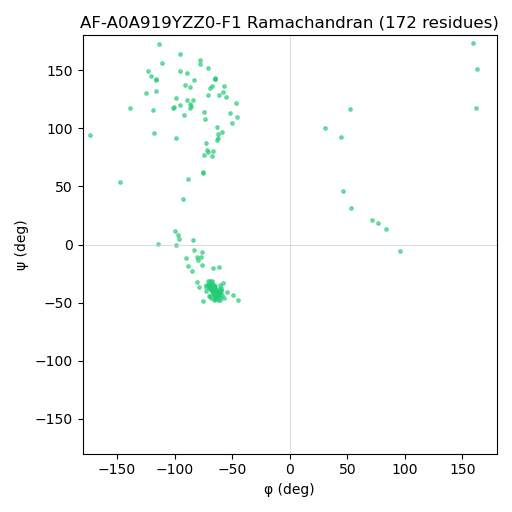1
ATOM 729 O O . PRO A 1 97 ? -9.431 -9.612 40.189 1.00 46.91 97 PRO A O 1
ATOM 732 N N . ALA A 1 98 ? -10.938 -8.168 41.025 1.00 47.91 98 ALA A N 1
ATOM 733 C CA . ALA A 1 98 ? -10.986 -7.202 39.938 1.00 47.91 98 ALA A CA 1
ATOM 734 C C . ALA A 1 98 ? -9.605 -6.742 39.437 1.00 47.91 98 ALA A C 1
ATOM 736 O O . ALA A 1 98 ? -8.860 -6.103 40.178 1.00 47.91 98 ALA A O 1
ATOM 737 N N . ASP A 1 99 ? -9.361 -6.954 38.146 1.00 36.22 99 ASP A N 1
ATOM 738 C CA . ASP A 1 99 ? -8.693 -5.964 37.310 1.00 36.22 99 ASP A CA 1
ATOM 739 C C . ASP A 1 99 ? -9.691 -5.573 36.216 1.00 36.22 99 ASP A C 1
ATOM 741 O O . ASP A 1 99 ? -9.943 -6.292 35.246 1.00 36.22 99 ASP A O 1
ATOM 745 N N . SER A 1 100 ? -10.387 -4.472 36.479 1.00 48.06 100 SER A N 1
ATOM 746 C CA . SER A 1 100 ? -11.285 -3.827 35.535 1.00 48.06 100 SER A CA 1
ATOM 747 C C . SER A 1 100 ? -10.451 -3.101 34.489 1.00 48.06 100 SER A C 1
ATOM 749 O O . SER A 1 100 ? -10.349 -1.883 34.526 1.00 48.06 100 SER A O 1
ATOM 751 N N . GLU A 1 101 ? -9.897 -3.845 33.540 1.00 41.66 101 GLU A N 1
ATOM 752 C CA . GLU A 1 101 ? -9.468 -3.299 32.252 1.00 41.66 101 GLU A CA 1
ATOM 753 C C . GLU A 1 101 ? -9.651 -4.360 31.160 1.00 41.66 101 GLU A C 1
ATOM 755 O O . GLU A 1 101 ? -8.760 -4.711 30.400 1.00 41.66 101 GLU A O 1
ATOM 760 N N . SER A 1 102 ? -10.873 -4.889 31.065 1.00 42.62 102 SER A N 1
ATOM 761 C CA . SER A 1 102 ? -11.352 -5.550 29.849 1.00 42.62 102 SER A CA 1
ATOM 762 C C . SER A 1 102 ? -11.692 -4.485 28.799 1.00 42.62 102 SER A C 1
ATOM 764 O O . SER A 1 102 ? -12.839 -4.364 28.366 1.00 42.62 102 SER A O 1
ATOM 766 N N . ALA A 1 103 ? -10.697 -3.698 28.391 1.00 42.31 103 ALA A N 1
ATOM 767 C CA . ALA A 1 103 ? -10.658 -3.208 27.026 1.00 42.31 103 ALA A CA 1
ATOM 768 C C . ALA A 1 103 ? -10.266 -4.423 26.185 1.00 42.31 103 ALA A C 1
ATOM 770 O O . ALA A 1 103 ? -9.151 -4.927 26.281 1.00 42.31 103 ALA A O 1
ATOM 771 N N . ALA A 1 104 ? -11.220 -4.960 25.430 1.00 44.53 104 ALA A N 1
ATOM 772 C CA . ALA A 1 104 ? -10.907 -5.903 24.377 1.00 44.53 104 ALA A CA 1
ATOM 773 C C . ALA A 1 104 ? -9.961 -5.185 23.405 1.00 44.53 104 ALA A C 1
ATOM 775 O O . ALA A 1 104 ? -10.408 -4.405 22.569 1.00 44.53 104 ALA A O 1
ATOM 776 N N . GLU A 1 105 ? -8.655 -5.397 23.568 1.00 48.41 105 GLU A N 1
ATOM 777 C CA . GLU A 1 105 ? -7.630 -4.994 22.614 1.00 48.41 105 GLU A CA 1
ATOM 778 C C . GLU A 1 105 ? -7.840 -5.834 21.354 1.00 48.41 105 GLU A C 1
ATOM 780 O O . GLU A 1 105 ? -7.239 -6.888 21.139 1.00 48.41 105 GLU A O 1
ATOM 785 N N . SER A 1 106 ? -8.795 -5.415 20.533 1.00 50.81 106 SER A N 1
ATOM 786 C CA . SER A 1 106 ? -8.841 -5.834 19.146 1.00 50.81 106 SER A CA 1
ATOM 787 C C . SER A 1 106 ? -7.513 -5.425 18.499 1.00 50.81 106 SER A C 1
ATOM 789 O O . SER A 1 106 ? -7.054 -4.306 18.733 1.00 50.81 106 SER A O 1
ATOM 791 N N . PRO A 1 107 ? -6.855 -6.350 17.776 1.00 67.12 107 PRO A N 1
ATOM 792 C CA . PRO A 1 107 ? -5.469 -6.180 17.366 1.00 67.12 107 PRO A CA 1
ATOM 793 C C . PRO A 1 107 ? -5.317 -4.900 16.551 1.00 67.12 107 PRO A C 1
ATOM 795 O O . PRO A 1 107 ? -6.139 -4.637 15.671 1.00 67.12 107 PRO A O 1
ATOM 798 N N . ASP A 1 108 ? -4.265 -4.129 16.835 1.00 75.19 108 ASP A N 1
ATOM 799 C CA . ASP A 1 108 ? -3.967 -2.938 16.052 1.00 75.19 108 ASP A CA 1
ATOM 800 C C . ASP A 1 108 ? -3.843 -3.315 14.573 1.00 75.19 108 ASP A C 1
ATOM 802 O O . ASP A 1 108 ? -3.085 -4.210 14.178 1.00 75.19 108 ASP A O 1
ATOM 806 N N . VAL A 1 109 ? -4.596 -2.612 13.742 1.00 81.50 109 VAL A N 1
ATOM 807 C CA . VAL A 1 109 ? -4.621 -2.838 12.309 1.00 81.50 109 VAL A CA 1
ATOM 808 C C . VAL A 1 109 ? -3.482 -2.049 11.679 1.00 81.50 109 VAL A C 1
ATOM 810 O O . VAL A 1 109 ? -3.412 -0.822 11.767 1.00 81.50 109 VAL A O 1
ATOM 813 N N . THR A 1 110 ? -2.573 -2.770 11.028 1.00 85.62 110 THR A N 1
ATOM 814 C CA . THR A 1 110 ? -1.424 -2.175 10.344 1.00 85.62 110 THR A CA 1
ATOM 815 C C . THR A 1 110 ? -1.773 -1.826 8.898 1.00 85.62 110 THR A C 1
ATOM 817 O O . THR A 1 110 ? -2.148 -2.699 8.119 1.00 85.62 110 THR A O 1
ATOM 820 N N . VAL A 1 111 ? -1.582 -0.563 8.516 1.00 86.88 111 VAL A N 1
ATOM 821 C CA . VAL A 1 111 ? -1.839 -0.037 7.169 1.00 86.88 111 VAL A CA 1
ATOM 822 C C . VAL A 1 111 ? -0.578 0.624 6.617 1.00 86.88 111 VAL A C 1
ATOM 824 O O . VAL A 1 111 ? 0.051 1.453 7.275 1.00 86.88 111 VAL A O 1
ATOM 827 N N . ALA A 1 112 ? -0.197 0.258 5.393 1.00 87.31 112 ALA A N 1
ATOM 828 C CA . ALA A 1 112 ? 0.958 0.821 4.702 1.00 87.31 112 ALA A CA 1
ATOM 829 C C . ALA A 1 112 ? 0.522 1.887 3.687 1.00 87.31 112 ALA A C 1
ATOM 831 O O . ALA A 1 112 ? -0.171 1.586 2.718 1.00 87.31 112 ALA A O 1
ATOM 832 N N . ILE A 1 113 ? 0.973 3.126 3.887 1.00 88.75 113 ILE A N 1
ATOM 833 C CA . ILE A 1 113 ? 0.748 4.255 2.981 1.00 88.75 113 ILE A CA 1
ATOM 834 C C . ILE A 1 113 ? 2.017 4.475 2.158 1.00 88.75 113 ILE A C 1
ATOM 836 O O . ILE A 1 113 ? 3.077 4.799 2.696 1.00 88.75 113 ILE A O 1
ATOM 840 N N . VAL A 1 114 ? 1.925 4.315 0.839 1.00 85.06 114 VAL A N 1
ATOM 841 C CA . VAL A 1 114 ? 3.077 4.423 -0.072 1.00 85.06 114 VAL A CA 1
ATOM 842 C C . VAL A 1 114 ? 3.168 5.831 -0.666 1.00 85.06 114 VAL A C 1
ATOM 844 O O . VAL A 1 114 ? 2.162 6.510 -0.868 1.00 85.06 114 VAL A O 1
ATOM 847 N N . ALA A 1 115 ? 4.386 6.295 -0.960 1.00 79.38 115 ALA A N 1
ATOM 848 C CA . ALA A 1 115 ? 4.589 7.570 -1.641 1.00 79.38 115 ALA A CA 1
ATOM 849 C C . ALA A 1 115 ? 3.943 7.550 -3.039 1.00 79.38 115 ALA A C 1
ATOM 851 O O . ALA A 1 115 ? 4.201 6.645 -3.829 1.00 79.38 115 ALA A O 1
ATOM 852 N N . GLY A 1 116 ? 3.120 8.559 -3.340 1.00 81.00 116 GLY A N 1
ATOM 853 C CA . GLY A 1 116 ? 2.364 8.657 -4.596 1.00 81.00 116 GLY A CA 1
ATOM 854 C C . GLY A 1 116 ? 0.921 8.144 -4.522 1.00 81.00 116 GLY A C 1
ATOM 855 O O . GLY A 1 116 ? 0.184 8.326 -5.485 1.00 81.00 116 GLY A O 1
ATOM 856 N N . MET A 1 117 ? 0.506 7.562 -3.391 1.00 84.81 117 MET A N 1
ATOM 857 C CA . MET A 1 117 ? -0.884 7.175 -3.128 1.00 84.81 117 MET A CA 1
ATOM 858 C C . MET A 1 117 ? -1.771 8.419 -2.947 1.00 84.81 117 MET A C 1
ATOM 860 O O . MET A 1 117 ? -1.380 9.364 -2.253 1.00 84.81 117 MET A O 1
ATOM 864 N N . LEU A 1 118 ? -2.949 8.445 -3.578 1.00 87.75 118 LEU A N 1
ATOM 865 C CA . LEU A 1 118 ? -3.890 9.559 -3.441 1.00 87.75 118 LEU A CA 1
ATOM 866 C C . LEU A 1 118 ? -4.644 9.470 -2.109 1.00 87.75 118 LEU A C 1
ATOM 868 O O . LEU A 1 118 ? -4.779 8.399 -1.529 1.00 87.75 118 LEU A O 1
ATOM 872 N N . ALA A 1 119 ? -5.191 10.593 -1.636 1.00 85.62 119 ALA A N 1
ATOM 873 C CA . ALA A 1 119 ? -5.987 10.614 -0.404 1.00 85.62 119 ALA A CA 1
ATOM 874 C C . ALA A 1 119 ? -7.195 9.661 -0.453 1.00 85.62 119 ALA A C 1
ATOM 876 O O . ALA A 1 119 ? -7.542 9.071 0.565 1.00 85.62 119 ALA A O 1
ATOM 877 N N . SER A 1 120 ? -7.780 9.485 -1.638 1.00 87.69 120 SER A N 1
ATOM 878 C CA . SER A 1 120 ? -8.847 8.523 -1.915 1.00 87.69 120 SER A CA 1
ATOM 879 C C . SER A 1 120 ? -8.384 7.073 -1.793 1.00 87.69 120 SER A C 1
ATOM 881 O O . SER A 1 120 ? -9.069 6.244 -1.202 1.00 87.69 120 SER A O 1
ATOM 883 N N . ASP A 1 121 ? -7.181 6.771 -2.280 1.00 88.44 121 ASP A N 1
ATOM 884 C CA . ASP A 1 121 ? -6.607 5.427 -2.191 1.00 88.44 121 ASP A CA 1
ATOM 885 C C . ASP A 1 121 ? -6.226 5.091 -0.741 1.00 88.44 121 ASP A C 1
ATOM 887 O O . ASP A 1 121 ? -6.427 3.967 -0.288 1.00 88.44 121 ASP A O 1
ATOM 891 N N . VAL A 1 122 ? -5.725 6.081 0.013 1.00 88.31 122 VAL A N 1
ATOM 892 C CA . VAL A 1 122 ? -5.466 5.943 1.455 1.00 88.31 122 VAL A CA 1
ATOM 893 C C . VAL A 1 122 ? -6.765 5.670 2.210 1.00 88.31 122 VAL A C 1
ATOM 895 O O . VAL A 1 122 ? -6.792 4.786 3.061 1.00 88.31 122 VAL A O 1
ATOM 898 N N . ALA A 1 123 ? -7.842 6.390 1.887 1.00 89.31 123 ALA A N 1
ATOM 899 C CA . ALA A 1 123 ? -9.149 6.178 2.497 1.00 89.31 123 ALA A CA 1
ATOM 900 C C . ALA A 1 123 ? -9.664 4.754 2.232 1.00 89.31 123 ALA A C 1
ATOM 902 O O . ALA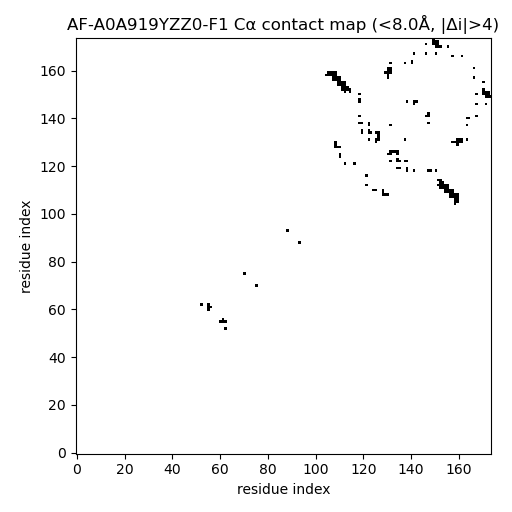 A 1 123 ? -10.024 4.045 3.167 1.00 89.31 123 ALA A O 1
ATOM 903 N N . ALA A 1 124 ? -9.603 4.297 0.980 1.00 90.00 124 ALA A N 1
ATOM 904 C CA . ALA A 1 124 ? -10.002 2.943 0.609 1.00 90.00 124 ALA A CA 1
ATOM 905 C C . ALA A 1 124 ? -9.152 1.866 1.307 1.00 90.00 124 ALA A C 1
ATOM 907 O O . ALA A 1 124 ? -9.675 0.836 1.733 1.00 90.00 124 ALA A O 1
ATOM 908 N N . ALA A 1 125 ? -7.844 2.098 1.463 1.00 87.19 125 ALA A N 1
ATOM 909 C CA . ALA A 1 125 ? -6.958 1.184 2.180 1.00 87.19 125 ALA A CA 1
ATOM 910 C C . ALA A 1 125 ? -7.295 1.106 3.679 1.00 87.19 125 ALA A C 1
ATOM 912 O O . ALA A 1 125 ? -7.290 0.015 4.247 1.00 87.19 125 ALA A O 1
ATOM 913 N N . LEU A 1 126 ? -7.615 2.239 4.312 1.00 87.25 126 LEU A N 1
ATOM 914 C CA . LEU A 1 126 ? -8.040 2.296 5.714 1.00 87.25 126 LEU A CA 1
ATOM 915 C C . LEU A 1 126 ? -9.399 1.612 5.925 1.00 87.25 126 LEU A C 1
ATOM 917 O O . LEU A 1 126 ? -9.574 0.915 6.922 1.00 87.25 126 LEU A O 1
ATOM 921 N N . GLU A 1 127 ? -10.334 1.770 4.988 1.00 89.19 127 GLU A N 1
ATOM 922 C CA . GLU A 1 127 ? -11.652 1.122 5.020 1.00 89.19 127 GLU A CA 1
ATOM 923 C C . GLU A 1 127 ? -11.529 -0.395 4.827 1.00 89.19 127 GLU A C 1
ATOM 925 O O . GLU A 1 127 ? -12.061 -1.173 5.614 1.00 89.19 127 GLU A O 1
ATOM 930 N N . THR A 1 128 ? -10.738 -0.831 3.841 1.00 86.88 128 THR A N 1
ATOM 931 C CA . THR A 1 128 ? -10.466 -2.259 3.584 1.00 86.88 128 THR A CA 1
ATOM 932 C C . THR A 1 128 ? -9.806 -2.929 4.788 1.00 86.88 128 THR A C 1
ATOM 934 O O . THR A 1 128 ? -10.061 -4.096 5.078 1.00 86.88 128 THR A O 1
ATOM 937 N N . ALA A 1 129 ? -8.958 -2.189 5.500 1.00 84.12 129 ALA A N 1
ATOM 938 C CA . ALA A 1 129 ? -8.321 -2.654 6.720 1.00 84.12 129 ALA A CA 1
ATOM 939 C C . ALA A 1 129 ? -9.268 -2.630 7.941 1.00 84.12 129 ALA A C 1
ATOM 941 O O . ALA A 1 129 ? -8.937 -3.201 8.977 1.00 84.12 129 ALA A O 1
ATOM 942 N N . GLY A 1 130 ? -10.448 -2.009 7.833 1.00 84.88 130 GLY A N 1
ATOM 943 C CA . GLY A 1 130 ? -11.422 -1.881 8.920 1.00 84.88 130 GLY A CA 1
ATOM 944 C C . GLY A 1 130 ? -11.056 -0.820 9.962 1.00 84.88 130 GLY A C 1
ATOM 945 O O . GLY A 1 130 ? -11.555 -0.865 11.084 1.00 84.88 130 GLY A O 1
ATOM 946 N N . VAL A 1 131 ? -10.165 0.115 9.615 1.00 86.31 131 VAL A N 1
ATOM 947 C CA . VAL A 1 131 ? -9.762 1.233 10.485 1.00 86.31 131 VAL A CA 1
ATOM 948 C C . VAL A 1 131 ? -10.814 2.342 10.477 1.00 86.31 131 VAL A C 1
ATOM 950 O O . VAL A 1 131 ? -11.052 2.967 11.507 1.00 86.31 131 VAL A O 1
ATOM 953 N N . ILE A 1 132 ? -11.444 2.579 9.323 1.00 86.38 132 ILE A N 1
ATOM 954 C CA . ILE A 1 132 ? -12.537 3.544 9.151 1.00 86.38 132 ILE A CA 1
ATOM 955 C C . ILE A 1 132 ? -13.775 2.840 8.593 1.00 86.38 132 ILE A C 1
ATOM 957 O O . ILE A 1 132 ? -13.649 1.877 7.841 1.00 86.38 132 ILE A O 1
ATOM 961 N N . GLU A 1 133 ? -14.962 3.330 8.951 1.00 85.56 133 GLU A N 1
ATOM 962 C CA . GLU A 1 133 ? -16.235 2.793 8.447 1.00 85.56 133 GLU A CA 1
ATOM 963 C C . GLU A 1 133 ? -16.590 3.321 7.050 1.00 85.56 133 GLU A C 1
ATOM 965 O O . GLU A 1 133 ? -17.218 2.604 6.277 1.00 85.56 133 GLU A O 1
ATOM 970 N N . ASP A 1 134 ? -16.196 4.558 6.725 1.00 87.25 134 ASP A N 1
ATOM 971 C CA . ASP A 1 134 ? -16.550 5.226 5.469 1.00 87.25 134 ASP A CA 1
ATOM 972 C C . ASP A 1 134 ? -15.346 6.002 4.899 1.00 87.25 134 ASP A C 1
ATOM 974 O O . ASP A 1 134 ? -14.826 6.949 5.507 1.00 87.25 134 ASP A O 1
ATOM 978 N N . SER A 1 135 ? -14.893 5.605 3.707 1.00 88.00 135 SER A N 1
ATOM 979 C CA . SER A 1 135 ? -13.783 6.258 3.001 1.00 88.00 135 SER A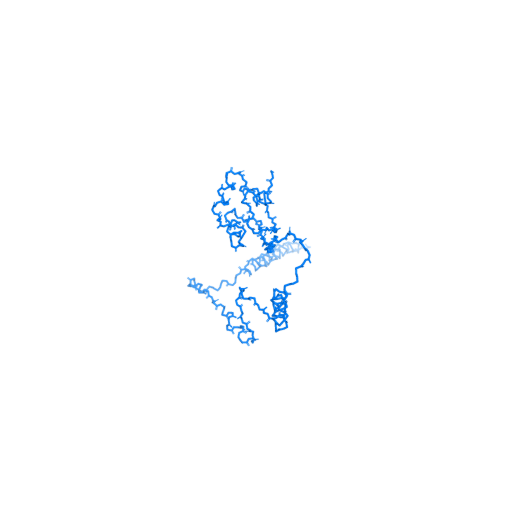 CA 1
ATOM 980 C C . SER A 1 135 ? -14.112 7.676 2.523 1.00 88.00 135 SER A C 1
ATOM 982 O O . SER A 1 135 ? -13.239 8.552 2.508 1.00 88.00 135 SER A O 1
ATOM 984 N N . HIS A 1 136 ? -15.368 7.952 2.179 1.00 89.44 136 HIS A N 1
ATOM 985 C CA . HIS A 1 136 ? -15.804 9.258 1.702 1.00 89.44 136 HIS A CA 1
ATOM 986 C C . HIS A 1 136 ? -15.852 10.294 2.836 1.00 89.44 136 HIS A C 1
ATOM 988 O O . HIS A 1 136 ? -15.480 11.454 2.625 1.00 89.44 136 HIS A O 1
ATOM 994 N N . GLU A 1 137 ? -16.248 9.896 4.050 1.00 89.38 137 GLU A N 1
ATOM 995 C CA . GLU A 1 137 ? -16.202 10.777 5.226 1.00 89.38 137 GLU A CA 1
ATOM 996 C C . GLU A 1 137 ? -14.763 11.215 5.539 1.00 89.38 137 GLU A C 1
ATOM 998 O O . GLU A 1 137 ? -14.490 12.403 5.750 1.00 89.38 137 GLU A O 1
ATOM 1003 N N . PHE A 1 138 ? -13.821 10.275 5.478 1.00 89.81 138 PHE A N 1
ATOM 1004 C CA . PHE A 1 138 ? -12.402 10.542 5.692 1.00 89.81 138 PHE A CA 1
ATOM 1005 C C . PHE A 1 138 ? -11.831 11.538 4.671 1.00 89.81 138 PHE A C 1
ATOM 1007 O O . PHE A 1 138 ? -11.145 12.501 5.032 1.00 89.81 138 PHE A O 1
ATOM 1014 N N . GLU A 1 139 ? -12.156 11.366 3.388 1.00 90.06 139 GLU A N 1
ATOM 1015 C CA . GLU A 1 139 ? -11.764 12.314 2.346 1.00 90.06 139 GLU A CA 1
ATOM 1016 C C . GLU A 1 139 ? -12.342 13.715 2.560 1.00 90.06 139 GLU A C 1
ATOM 1018 O O . GLU A 1 139 ? -11.661 14.717 2.308 1.00 90.06 139 GLU A O 1
ATOM 1023 N N . LEU A 1 140 ? -13.608 13.794 2.973 1.00 90.06 140 LEU A N 1
ATOM 1024 C CA . LEU A 1 140 ? -14.288 15.062 3.199 1.00 90.06 140 LEU A CA 1
ATOM 1025 C C . LEU A 1 140 ? -13.609 15.824 4.340 1.00 90.06 140 LEU A C 1
ATOM 1027 O O . LEU A 1 140 ? -13.247 16.989 4.161 1.00 90.06 140 LEU A O 1
ATOM 1031 N N . ARG A 1 141 ? -13.315 15.137 5.450 1.00 87.75 141 ARG A N 1
ATOM 1032 C CA . ARG A 1 141 ? -12.560 15.702 6.578 1.00 87.75 141 ARG A CA 1
ATOM 1033 C C . ARG A 1 141 ? -11.150 16.133 6.182 1.00 87.75 141 ARG A C 1
ATOM 1035 O O . ARG A 1 141 ? -10.728 17.238 6.522 1.00 87.75 141 ARG A O 1
ATOM 1042 N N . LEU A 1 142 ? -10.434 15.341 5.382 1.00 88.00 142 LEU A N 1
ATOM 1043 C CA . LEU A 1 142 ? -9.120 15.731 4.848 1.00 88.00 142 LEU A CA 1
ATOM 1044 C C . LEU A 1 142 ? -9.172 17.008 3.998 1.00 88.00 142 LEU A C 1
ATOM 1046 O O . LEU A 1 142 ? -8.257 17.839 4.076 1.00 88.00 142 LEU A O 1
ATOM 1050 N N . LYS A 1 143 ? -10.220 17.162 3.176 1.00 88.12 143 LYS A N 1
ATOM 1051 C CA . LYS A 1 143 ? -10.451 18.350 2.338 1.00 88.12 143 LYS A CA 1
ATOM 1052 C C . LYS A 1 143 ? -10.800 19.569 3.193 1.00 88.12 143 LYS A C 1
ATOM 1054 O O . LYS A 1 143 ? -10.225 20.635 2.970 1.00 88.12 143 LYS A O 1
ATOM 1059 N N . GLU A 1 144 ? -11.669 19.414 4.190 1.00 89.25 144 GLU A N 1
ATOM 1060 C CA . GLU A 1 144 ? -12.028 20.474 5.145 1.00 89.25 144 GLU A CA 1
ATOM 1061 C C . GLU A 1 144 ? -10.805 20.990 5.910 1.00 89.25 144 GLU A C 1
ATOM 1063 O O . GLU A 1 144 ? -10.588 22.201 6.004 1.00 89.25 144 GLU A O 1
ATOM 1068 N N . LEU A 1 145 ? -9.944 20.077 6.364 1.00 86.50 145 LEU A N 1
ATOM 1069 C CA . LEU A 1 145 ? -8.703 20.402 7.068 1.00 86.50 145 LEU A CA 1
ATOM 1070 C C . LEU A 1 145 ? -7.584 20.893 6.133 1.00 86.50 145 LEU A C 1
ATOM 1072 O O . LEU A 1 145 ? -6.531 21.325 6.605 1.00 86.50 145 LEU A O 1
ATOM 1076 N N . LYS A 1 146 ? -7.784 20.846 4.805 1.00 87.00 146 LYS A N 1
ATOM 1077 C CA . LYS A 1 146 ? -6.771 21.157 3.775 1.00 87.00 146 LYS A CA 1
ATOM 1078 C C . LYS A 1 146 ? -5.475 20.353 3.960 1.00 87.00 146 LYS A C 1
ATOM 1080 O O . LYS A 1 146 ? -4.383 20.824 3.631 1.00 87.00 146 LYS A O 1
ATOM 1085 N N . LYS A 1 147 ? -5.600 19.132 4.487 1.00 85.31 147 LYS A N 1
ATOM 1086 C CA . LYS A 1 147 ? -4.486 18.223 4.793 1.00 85.31 147 LYS A CA 1
ATOM 1087 C C . LYS A 1 147 ? -4.256 17.162 3.717 1.00 85.31 147 LYS A C 1
ATOM 1089 O O . LYS A 1 147 ? -3.294 16.413 3.818 1.00 85.31 147 LYS A O 1
ATOM 1094 N N . THR A 1 148 ? -5.052 17.151 2.644 1.00 81.75 148 THR A N 1
ATOM 1095 C CA . THR A 1 148 ? -4.909 16.240 1.493 1.00 81.75 148 THR A CA 1
ATOM 1096 C C . THR A 1 148 ? -3.465 16.078 0.976 1.00 81.75 148 THR A C 1
ATOM 1098 O O . THR A 1 148 ? -3.039 14.939 0.818 1.00 81.75 148 THR A O 1
ATOM 1101 N N . PRO A 1 149 ? -2.661 17.142 0.748 1.00 82.12 149 PRO A N 1
ATOM 1102 C CA . PRO A 1 149 ? -1.277 16.983 0.282 1.00 82.12 149 PRO A CA 1
ATOM 1103 C C . PRO A 1 149 ? -0.271 16.708 1.410 1.00 82.12 149 PRO A C 1
ATOM 1105 O O . PRO A 1 149 ? 0.915 16.537 1.141 1.00 82.12 149 PRO A O 1
ATOM 1108 N N . LYS A 1 150 ? -0.712 16.729 2.674 1.00 85.62 150 LYS A N 1
ATOM 1109 C CA . LYS A 1 150 ? 0.148 16.604 3.857 1.00 85.62 150 LYS A CA 1
ATOM 1110 C C . LYS A 1 150 ? 0.212 15.183 4.412 1.00 85.62 150 LYS A C 1
ATOM 1112 O O . LYS A 1 150 ? 0.759 14.978 5.492 1.00 85.62 150 LYS A O 1
ATOM 1117 N N . ILE A 1 151 ? -0.353 14.209 3.708 1.00 88.56 151 ILE A N 1
ATOM 1118 C CA . ILE A 1 151 ? -0.303 12.804 4.107 1.00 88.56 151 ILE A CA 1
ATOM 1119 C C . ILE A 1 151 ? 1.128 12.295 3.917 1.00 88.56 151 ILE A C 1
ATOM 1121 O O . ILE A 1 151 ? 1.728 12.465 2.854 1.00 88.56 151 ILE A O 1
ATOM 1125 N N . ARG A 1 152 ? 1.692 11.686 4.959 1.00 86.50 152 ARG A N 1
ATOM 1126 C CA . ARG A 1 152 ? 3.007 11.052 4.908 1.00 86.50 152 ARG A CA 1
ATOM 1127 C C . ARG A 1 152 ? 2.886 9.597 4.483 1.00 86.50 152 ARG A C 1
ATOM 1129 O O . ARG A 1 152 ? 1.927 8.905 4.805 1.00 86.50 152 ARG A O 1
ATOM 1136 N N . SER A 1 153 ? 3.913 9.147 3.771 1.00 88.38 153 SER A N 1
ATOM 1137 C CA . SER A 1 153 ? 4.109 7.730 3.490 1.00 88.38 153 SER A CA 1
ATOM 1138 C C . SER A 1 153 ? 4.812 7.059 4.666 1.00 88.38 153 SER A C 1
ATOM 1140 O O . SER A 1 153 ? 5.690 7.645 5.303 1.00 88.38 153 SER A O 1
ATOM 1142 N N . GLY A 1 154 ? 4.400 5.836 4.966 1.00 85.75 154 GLY A N 1
ATOM 1143 C CA . GLY A 1 154 ? 4.855 5.071 6.113 1.00 85.75 154 GLY A CA 1
ATOM 1144 C C . GLY A 1 154 ? 3.876 3.962 6.471 1.00 85.75 154 GLY A C 1
ATOM 1145 O O . GLY A 1 154 ? 2.787 3.860 5.908 1.00 85.75 154 GLY A O 1
ATOM 1146 N N . THR A 1 155 ? 4.277 3.130 7.420 1.00 88.56 155 THR A N 1
ATOM 1147 C CA . THR A 1 155 ? 3.417 2.095 7.992 1.00 88.56 155 THR A CA 1
ATOM 1148 C C . THR A 1 155 ? 2.848 2.608 9.305 1.00 88.56 155 THR A C 1
ATOM 1150 O O . THR A 1 155 ? 3.602 3.032 10.182 1.00 88.56 155 THR A O 1
ATOM 1153 N N . TYR A 1 156 ? 1.529 2.568 9.438 1.00 87.12 156 TYR A N 1
ATOM 1154 C CA . TYR A 1 156 ? 0.799 3.055 10.599 1.00 87.12 156 TYR A CA 1
ATOM 1155 C C . TYR A 1 156 ? -0.010 1.923 11.223 1.00 87.12 156 TYR A C 1
ATOM 1157 O O . TYR A 1 156 ? -0.495 1.049 10.514 1.00 87.12 156 TYR A O 1
ATOM 1165 N N . SER A 1 157 ? -0.130 1.939 12.547 1.00 86.50 157 SER A N 1
ATOM 1166 C CA . SER A 1 157 ? -0.876 0.943 13.318 1.00 86.50 157 SER A CA 1
ATOM 1167 C C . SER A 1 157 ? -1.999 1.652 14.060 1.00 86.50 157 SER A C 1
ATOM 1169 O O . SER A 1 157 ? -1.710 2.532 14.881 1.00 86.50 157 SER A O 1
ATOM 1171 N N . PHE A 1 158 ? -3.247 1.326 13.736 1.00 84.31 158 PHE A N 1
ATOM 1172 C CA . PHE A 1 158 ? -4.426 1.988 14.286 1.00 84.31 158 PHE A CA 1
ATOM 1173 C C . PHE A 1 158 ? -5.263 1.007 15.110 1.00 84.31 158 PHE A C 1
ATOM 1175 O O . PHE A 1 158 ? -5.553 -0.087 14.617 1.00 84.31 158 PHE A O 1
ATOM 1182 N N . PRO A 1 159 ? -5.683 1.381 16.328 1.00 80.19 159 PRO A N 1
ATOM 1183 C CA . PRO A 1 159 ? -6.722 0.649 17.024 1.00 80.19 159 PRO A CA 1
ATOM 1184 C C . PRO A 1 159 ? -8.048 0.775 16.251 1.00 80.19 159 PRO A C 1
ATOM 1186 O O . PRO A 1 159 ? -8.350 1.835 15.691 1.00 80.19 159 PRO A O 1
ATOM 1189 N N . PRO A 1 160 ? -8.860 -0.288 16.201 1.00 70.06 160 PRO A N 1
ATOM 1190 C CA . PRO A 1 160 ? -10.150 -0.240 15.524 1.00 70.06 160 PRO A CA 1
ATOM 1191 C C . PRO A 1 160 ? -11.117 0.689 16.267 1.00 70.06 160 PRO A C 1
ATOM 1193 O O . PRO A 1 160 ? -11.209 0.664 17.495 1.00 70.06 160 PRO A O 1
ATOM 1196 N N . GLY A 1 161 ? -11.841 1.515 15.509 1.00 72.62 161 GLY A N 1
ATOM 1197 C CA . GLY A 1 161 ? -12.769 2.510 16.055 1.00 72.62 161 GLY A CA 1
ATOM 1198 C C . GLY A 1 161 ? -12.124 3.838 16.478 1.00 72.62 161 GLY A C 1
ATOM 1199 O O . GLY A 1 161 ? -12.763 4.627 17.176 1.00 72.62 161 GLY A O 1
ATOM 1200 N N . GLU A 1 162 ? -10.874 4.111 16.083 1.00 76.25 162 GLU A N 1
ATOM 1201 C CA . GLU A 1 162 ? -10.264 5.435 16.257 1.00 76.25 162 GLU A CA 1
ATOM 1202 C C . GLU A 1 162 ? -10.994 6.492 15.401 1.00 76.25 162 GLU A C 1
ATOM 1204 O O . GLU A 1 162 ? -11.427 6.233 14.279 1.00 76.25 162 GLU A O 1
ATOM 1209 N N . SER A 1 163 ? -11.153 7.712 15.924 1.00 84.75 163 SER A N 1
ATOM 1210 C CA . SER A 1 163 ? -11.837 8.784 15.191 1.00 84.75 163 SER A CA 1
ATOM 1211 C C . SER A 1 163 ? -11.065 9.202 13.934 1.00 84.75 163 SER A C 1
ATOM 1213 O O . SER A 1 163 ? -9.840 9.335 13.978 1.00 84.75 163 SER A O 1
ATOM 1215 N N . ILE A 1 164 ? -11.791 9.533 12.861 1.00 86.19 164 ILE A N 1
ATOM 1216 C CA . ILE A 1 164 ? -11.237 10.028 11.587 1.00 86.19 164 ILE A CA 1
ATOM 1217 C C . ILE A 1 164 ? -10.243 11.179 11.799 1.00 86.19 164 ILE A C 1
ATOM 1219 O O . ILE A 1 164 ? -9.162 11.173 11.213 1.00 86.19 164 ILE A O 1
ATOM 1223 N N . ASP A 1 165 ? -10.567 12.138 12.670 1.00 87.31 165 ASP A N 1
ATOM 1224 C CA . ASP A 1 165 ? -9.711 13.301 12.928 1.00 87.31 165 ASP A CA 1
ATOM 1225 C C . ASP A 1 165 ? -8.352 12.894 13.549 1.00 87.31 165 ASP A C 1
ATOM 1227 O O . ASP A 1 165 ? -7.303 13.378 13.120 1.00 87.31 165 ASP A O 1
ATOM 1231 N N . ALA A 1 166 ? -8.345 11.941 14.490 1.00 87.12 166 ALA A N 1
ATOM 1232 C CA . ALA A 1 166 ? -7.118 11.427 15.112 1.00 87.12 166 ALA A CA 1
ATOM 1233 C C . ALA A 1 166 ? -6.242 10.638 14.122 1.00 87.12 166 ALA A C 1
ATOM 1235 O O . ALA A 1 166 ? -5.017 10.793 14.103 1.00 87.12 166 ALA A O 1
ATOM 1236 N N . ILE A 1 167 ? -6.869 9.848 13.244 1.00 87.31 167 ILE A N 1
ATOM 1237 C CA . ILE A 1 167 ? -6.172 9.122 12.174 1.00 87.31 167 ILE A CA 1
ATOM 1238 C C . ILE A 1 167 ? -5.502 10.118 11.223 1.00 87.31 167 ILE A C 1
ATOM 1240 O O . ILE A 1 167 ? -4.313 9.977 10.919 1.00 87.31 167 ILE A O 1
ATOM 1244 N N . ILE A 1 168 ? -6.235 11.155 10.794 1.00 88.50 168 ILE A N 1
ATOM 1245 C CA . ILE A 1 168 ? -5.709 12.215 9.926 1.00 88.50 168 ILE A CA 1
ATOM 1246 C C . ILE A 1 168 ? -4.497 12.878 10.577 1.00 88.50 168 ILE A C 1
ATOM 1248 O O . ILE A 1 168 ? -3.478 13.059 9.910 1.00 88.50 168 ILE A O 1
ATOM 1252 N N . ASP A 1 169 ? -4.556 13.215 11.862 1.00 89.19 169 ASP A N 1
ATOM 1253 C CA . ASP A 1 169 ? -3.442 13.853 12.566 1.00 89.19 169 ASP A CA 1
ATOM 1254 C C . ASP A 1 169 ? -2.209 12.948 12.695 1.00 89.19 169 ASP A C 1
ATOM 1256 O O . ASP A 1 169 ? -1.086 13.436 12.565 1.00 89.19 169 ASP A O 1
ATOM 1260 N N . ARG A 1 170 ? -2.382 11.629 12.855 1.00 87.12 170 ARG A N 1
ATOM 1261 C CA . ARG A 1 170 ? -1.253 10.678 12.891 1.00 87.12 170 ARG A CA 1
ATOM 1262 C C . ARG A 1 170 ? -0.543 10.539 11.548 1.00 87.12 170 ARG A C 1
ATOM 1264 O O . ARG A 1 170 ? 0.685 10.420 11.518 1.00 87.12 170 ARG A O 1
ATOM 1271 N N . ILE A 1 171 ? -1.290 10.530 10.444 1.00 87.00 171 ILE A N 1
ATOM 1272 C CA . ILE A 1 171 ? -0.708 10.350 9.104 1.00 87.00 171 ILE A CA 1
ATOM 1273 C C . ILE A 1 171 ? -0.281 11.665 8.456 1.00 87.00 171 ILE A C 1
ATOM 1275 O O . ILE A 1 171 ? 0.499 11.655 7.504 1.00 87.00 171 ILE A O 1
ATOM 1279 N N . SER A 1 172 ? -0.783 12.801 8.937 1.00 86.88 172 SER A N 1
ATOM 1280 C CA . SER A 1 172 ? -0.465 14.112 8.380 1.00 86.88 172 SER A CA 1
ATOM 1281 C C . SER A 1 172 ? 0.671 14.814 9.127 1.00 86.88 172 SER A C 1
ATOM 1283 O O . SER A 1 172 ? 1.105 14.420 10.210 1.00 86.88 172 SER A O 1
ATOM 1285 N N . PHE A 1 173 ? 1.241 15.842 8.508 1.00 81.44 173 PHE A N 1
ATOM 1286 C CA . PHE A 1 173 ? 2.121 16.794 9.187 1.00 81.44 173 PHE A CA 1
ATOM 1287 C C . PHE A 1 173 ? 1.458 18.172 9.289 1.00 81.44 173 PHE A C 1
ATOM 1289 O O . PHE A 1 173 ? 0.558 18.489 8.506 1.00 81.44 173 PHE A O 1
ATOM 1296 N N . GLU A 1 174 ? 1.896 18.971 10.268 1.00 71.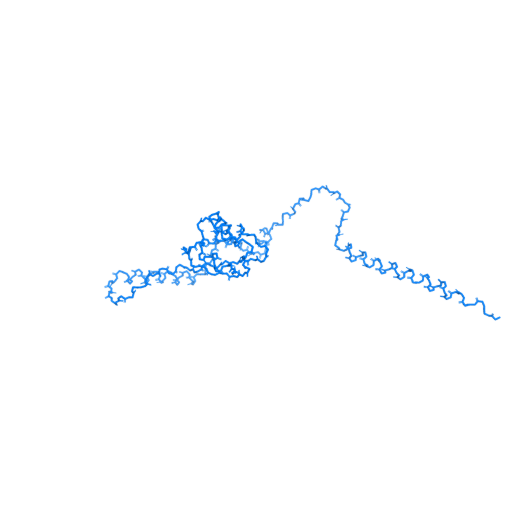25 174 GLU A N 1
ATOM 1297 C CA . GLU A 1 174 ? 1.495 20.380 10.432 1.00 71.25 174 GLU A CA 1
ATOM 1298 C C . GLU A 1 174 ? 2.009 21.280 9.306 1.00 71.25 174 GLU A C 1
ATOM 1300 O O . GLU A 1 174 ? 3.186 21.165 8.905 1.00 71.25 174 GLU A O 1
#

Radius of gyration: 33.43 Å; Cα contacts (8 Å, |Δi|>4): 106; chains: 1; bounding box: 79×52×95 Å

pLDDT: mean 75.7, std 16.34, range [36.22, 93.44]

Mean predicted aligned error: 21.59 Å

Sequence (174 aa):
MSASRHRSFWSGLGSGLVAGALLLQVMNIAVNSESPSRGGDIGDVEAVEIDWKERAEEAGFAIYPADVKLYTQTELDEQLRLAQARAAAEEQGTEAPADSESAAESPDVTVAIVAGMLASDVAAALETAGVIEDSHEFELRLKELKKTPKIRSGTYSFPPGESIDAIIDRISFE

Solvent-accessible surface area (backbone atoms only — not comparable to full-atom values): 10907 Å² total; per-residue (Å²): 136,81,97,64,75,64,58,60,55,56,51,50,55,52,50,50,52,54,53,49,52,50,52,50,49,53,51,46,48,62,63,52,65,76,52,89,75,67,91,67,69,100,61,76,86,68,74,78,75,75,59,63,62,64,56,32,53,76,69,71,48,85,89,74,64,93,88,62,86,84,75,54,73,68,59,52,54,51,50,52,52,52,52,50,51,52,53,54,53,66,74,59,73,78,86,83,77,91,76,92,69,84,68,80,78,61,72,64,41,75,46,79,42,58,84,86,64,48,59,66,54,52,23,47,54,36,33,75,65,55,42,40,96,50,37,66,60,44,45,49,52,30,56,74,68,68,41,58,88,36,59,56,59,48,76,45,74,41,53,65,77,54,55,64,69,61,54,50,58,71,42,33,63,137

Secondary structure (DSSP, 8-state):
----SSHHHHHHHHHHHHHHHHHHHHHHHHHTTS----SS-----------HHHHHHHTTPPP--TT-----HHHHHHHHHHHHHHHHHHHTT------------PPPEEEEEPTT--HHHHHHHHHHTTS-S-HHHHHHHHHHTT-GGGBPPEEEEE-TT--HHHHHHHHB--

Foldseek 3Di:
DDPPPCVVVVVVVVVVVVVVVVVVVVVCCVVVVPDPPPPDDPPDPPPPPPPVVVVCVVVVHDDDDPPDDDDDPVRVVVVVVVVVVVVVVVVPPDDDDDPPDPPVQPDFQKFFFAPPQFLLNSLVRCCVSQQDVDSVVLVVVCVVVVQRVFFDGDIDTHGHPDDSVVVSPVRGDD

Nearest PDB structures (foldseek):
  4iiw-assembly1_B  TM=9.631E-01  e=6.164E-05  Listeria monocytogenes EGD-e
  4iiw-assembly1_A-5  TM=9.686E-01  e=1.677E-04  Listeria monocytogenes EGD-e
  8yoa-assembly1_A  TM=7.623E-01  e=1.324E-01  Mycobacteroides abscessus